Protein AF-X0V5X9-F1 (afdb_monomer_lite)

Sequence (124 aa):
MRQACAAIGQPLLMAEYRKSFARYGVTVAQVLLTAEVLNNRRTYLNLRNSIETLLKLAVVPILNENDSVSTDEIGSAFGDNDRLSALVASKIDADLLIMLSDIDALYDKNPQKFADARPIHAVF

InterPro domains:
  IPR001048 Aspartate/glutamate/uridylate kinase [PF00696] (3-122)
  IPR001057 Glutamate/acetylglutamate kinase [PR00474] (6-34)
  IPR001057 Glutamate/acetylglutamate kinase [PR00474] (46-67)
  IPR001057 Glutamate/acetylglutamate kinase [PR00474] (80-107)
  IPR036393 Acetylglutamate kinase-like superfamily [G3DSA:3.40.1160.10] (1-124)
  IPR036393 Acetylglutamate kinase-like superfamily [SSF53633] (2-123)

Structure (mmCIF, N/CA/C/O backbone):
data_AF-X0V5X9-F1
#
_entry.id   AF-X0V5X9-F1
#
loop_
_atom_site.group_PDB
_atom_site.id
_atom_site.type_symbol
_atom_site.label_atom_id
_atom_site.label_alt_id
_atom_site.label_comp_id
_atom_site.label_asym_id
_atom_site.label_entity_id
_atom_site.label_seq_id
_atom_site.pdbx_PDB_ins_code
_atom_site.Cartn_x
_atom_site.Cartn_y
_atom_site.Cartn_z
_atom_site.occupancy
_atom_site.B_iso_or_equiv
_atom_site.auth_seq_id
_atom_site.auth_comp_id
_atom_site.auth_asym_id
_atom_site.auth_atom_id
_atom_site.pdbx_PDB_model_num
ATOM 1 N N . MET A 1 1 ? 21.681 9.068 7.373 1.00 79.75 1 MET A N 1
ATOM 2 C CA . MET A 1 1 ? 20.779 10.034 6.695 1.00 79.75 1 MET A CA 1
ATOM 3 C C . MET A 1 1 ? 19.468 9.403 6.228 1.00 79.75 1 MET A C 1
ATOM 5 O O . MET A 1 1 ? 18.446 10.012 6.498 1.00 79.75 1 MET A O 1
ATOM 9 N N . ARG A 1 2 ? 19.453 8.203 5.610 1.00 82.81 2 ARG A N 1
ATOM 10 C CA . ARG A 1 2 ? 18.223 7.522 5.128 1.00 82.81 2 ARG A CA 1
ATOM 11 C C . ARG A 1 2 ? 17.064 7.526 6.137 1.00 82.81 2 ARG A C 1
ATOM 13 O O . ARG A 1 2 ? 16.001 8.034 5.812 1.00 82.81 2 ARG A O 1
ATOM 20 N N . GLN A 1 3 ? 17.293 7.044 7.359 1.00 84.81 3 GLN A N 1
ATOM 21 C CA . GLN A 1 3 ? 16.255 6.967 8.400 1.00 84.81 3 GLN A CA 1
ATOM 22 C C . GLN A 1 3 ? 15.673 8.348 8.755 1.00 84.81 3 GLN A C 1
ATOM 24 O O . GLN A 1 3 ? 14.465 8.498 8.888 1.00 84.81 3 GLN A O 1
ATOM 29 N N . ALA A 1 4 ? 16.516 9.385 8.828 1.00 87.75 4 ALA A N 1
ATOM 30 C CA . ALA A 1 4 ? 16.071 10.758 9.076 1.00 87.75 4 ALA A CA 1
ATOM 31 C C . ALA A 1 4 ? 15.260 11.323 7.897 1.00 87.75 4 ALA A C 1
ATOM 33 O O . ALA A 1 4 ? 14.236 11.966 8.106 1.00 87.75 4 ALA A O 1
ATOM 34 N N . CYS A 1 5 ? 15.679 11.054 6.657 1.00 91.31 5 CYS A N 1
ATOM 35 C CA . CYS A 1 5 ? 14.912 11.427 5.469 1.00 91.31 5 CYS A CA 1
ATOM 36 C C . CYS A 1 5 ? 13.555 10.717 5.431 1.00 91.31 5 CYS A C 1
ATOM 38 O O . CYS A 1 5 ? 12.560 11.359 5.114 1.00 91.31 5 CYS A O 1
ATOM 40 N N . ALA A 1 6 ? 13.495 9.435 5.798 1.00 89.75 6 ALA A N 1
ATOM 41 C CA . ALA A 1 6 ? 12.240 8.700 5.901 1.00 89.75 6 ALA A CA 1
ATOM 42 C C . ALA A 1 6 ? 11.338 9.269 7.007 1.00 89.75 6 ALA A C 1
ATOM 44 O O . ALA A 1 6 ? 10.162 9.517 6.763 1.00 89.75 6 ALA A O 1
ATOM 45 N N . ALA A 1 7 ? 11.893 9.577 8.184 1.00 91.50 7 ALA A N 1
ATOM 46 C CA . ALA A 1 7 ? 11.154 10.201 9.283 1.00 91.50 7 ALA A CA 1
ATOM 47 C C . ALA A 1 7 ? 10.553 11.564 8.893 1.00 91.50 7 ALA A C 1
ATOM 49 O O . ALA A 1 7 ? 9.421 11.870 9.261 1.00 91.50 7 ALA A O 1
ATOM 50 N N . ILE A 1 8 ? 11.292 12.374 8.124 1.00 95.38 8 ILE A N 1
ATOM 51 C CA . ILE A 1 8 ? 10.822 13.670 7.608 1.00 95.38 8 ILE A CA 1
ATOM 52 C C . ILE A 1 8 ? 9.811 13.480 6.468 1.00 95.38 8 ILE A C 1
ATOM 54 O O . ILE A 1 8 ? 8.799 14.175 6.410 1.00 95.38 8 ILE A O 1
ATOM 58 N N . GLY A 1 9 ? 10.081 12.554 5.548 1.00 96.12 9 GLY A N 1
ATOM 59 C CA . GLY A 1 9 ? 9.297 12.344 4.333 1.00 96.12 9 GLY A CA 1
ATOM 60 C C . GLY A 1 9 ? 7.971 11.627 4.569 1.00 96.12 9 GLY A C 1
ATOM 61 O O . GLY A 1 9 ? 6.984 11.937 3.906 1.00 96.12 9 GLY A O 1
ATOM 62 N N . GLN A 1 10 ? 7.904 10.714 5.536 1.00 95.81 10 GLN A N 1
ATOM 63 C CA . GLN A 1 10 ? 6.718 9.895 5.783 1.00 95.81 10 GLN A CA 1
ATOM 64 C C . GLN A 1 10 ? 5.468 10.732 6.142 1.00 95.81 10 GLN A C 1
ATOM 66 O O . GLN A 1 10 ? 4.408 10.494 5.554 1.00 95.81 10 GLN A O 1
ATOM 71 N N . PRO A 1 11 ? 5.534 11.747 7.030 1.00 97.38 11 PRO A N 1
ATOM 72 C CA . PRO A 1 11 ? 4.407 12.651 7.259 1.00 97.38 11 PRO A CA 1
ATOM 73 C C . PRO A 1 11 ? 3.983 13.439 6.012 1.00 97.38 11 PRO A C 1
ATOM 75 O O . PRO A 1 11 ? 2.788 13.666 5.819 1.00 97.38 11 PRO A O 1
ATOM 78 N N . LEU A 1 12 ? 4.940 13.838 5.164 1.00 98.19 12 LEU A N 1
ATOM 79 C CA . LEU A 1 12 ? 4.675 14.577 3.924 1.00 98.19 12 LEU A CA 1
ATOM 80 C C . LEU A 1 12 ? 3.953 13.694 2.899 1.00 98.19 12 LEU A C 1
ATOM 82 O O . LEU A 1 12 ? 2.936 14.103 2.343 1.00 98.19 12 LEU A O 1
ATOM 86 N N . LEU A 1 13 ? 4.412 12.451 2.725 1.00 97.75 13 LEU A N 1
ATOM 87 C CA . LEU A 1 13 ? 3.755 11.448 1.886 1.00 97.75 13 LEU A CA 1
ATOM 88 C C . LEU A 1 13 ? 2.298 11.233 2.322 1.00 97.75 13 LEU A C 1
ATOM 90 O O . LEU A 1 13 ? 1.376 11.270 1.506 1.00 97.75 13 LEU A O 1
ATOM 94 N N . MET A 1 14 ? 2.070 11.073 3.627 1.00 98.38 14 MET A N 1
ATOM 95 C CA . MET A 1 14 ? 0.720 10.904 4.165 1.00 98.38 14 MET A CA 1
ATOM 96 C C . MET A 1 14 ? -0.166 12.135 3.980 1.00 98.38 14 MET A C 1
ATOM 98 O O . MET A 1 14 ? -1.377 11.983 3.808 1.00 98.38 14 MET A O 1
ATOM 102 N N . ALA A 1 15 ? 0.396 13.345 4.015 1.00 98.50 15 ALA A N 1
ATOM 103 C CA . ALA A 1 15 ? -0.361 14.563 3.743 1.00 98.50 15 ALA A CA 1
ATOM 104 C C . ALA A 1 15 ? -0.903 14.575 2.303 1.00 98.50 15 ALA A C 1
ATOM 106 O O . ALA A 1 15 ? -2.083 14.875 2.103 1.00 98.50 15 ALA A O 1
ATOM 107 N N . GLU A 1 16 ? -0.095 14.164 1.322 1.00 98.56 16 GLU A N 1
ATOM 108 C CA . GLU A 1 16 ? -0.524 14.081 -0.080 1.00 98.56 16 GLU A CA 1
ATOM 109 C C . GLU A 1 16 ? -1.551 12.967 -0.324 1.00 98.56 16 GLU A C 1
ATOM 111 O O . GLU A 1 16 ? -2.525 13.185 -1.053 1.00 98.56 16 GLU A O 1
ATOM 116 N N . TYR A 1 17 ? -1.420 11.812 0.344 1.00 98.56 17 TYR A N 1
ATOM 117 C CA . TYR A 1 17 ? -2.462 10.778 0.319 1.00 98.56 17 TYR A CA 1
ATOM 118 C C . TYR A 1 17 ? -3.785 11.294 0.892 1.00 98.56 17 TYR A C 1
ATOM 120 O O . TYR A 1 17 ? -4.818 11.183 0.232 1.00 98.56 17 TYR A O 1
ATOM 128 N N . ARG A 1 18 ? -3.768 11.921 2.078 1.00 98.50 18 ARG A N 1
ATOM 129 C CA . ARG A 1 18 ? -4.980 12.499 2.688 1.00 98.50 18 ARG A CA 1
ATOM 130 C C . ARG A 1 18 ? -5.634 13.519 1.768 1.00 98.50 18 ARG A C 1
ATOM 132 O O . ARG A 1 18 ? -6.829 13.425 1.515 1.00 98.50 18 ARG A O 1
ATOM 139 N N . LYS A 1 19 ? -4.857 14.463 1.235 1.00 98.44 19 LYS A N 1
ATOM 140 C CA . LYS A 1 19 ? -5.348 15.483 0.299 1.00 98.44 19 LYS A CA 1
ATOM 141 C C . LYS A 1 19 ? -5.957 14.850 -0.950 1.00 98.44 19 LYS A C 1
ATOM 143 O O . LYS A 1 19 ? -7.017 15.274 -1.404 1.00 98.44 19 LYS A O 1
ATOM 148 N N . SER A 1 20 ? -5.308 13.825 -1.495 1.00 98.31 20 SER A N 1
ATOM 149 C CA . SER A 1 20 ? -5.760 13.159 -2.712 1.00 98.31 20 SER A CA 1
ATOM 150 C C . SER A 1 20 ? -7.070 12.403 -2.522 1.00 98.31 20 SER A C 1
ATOM 152 O O . SER A 1 20 ? -7.959 12.565 -3.358 1.00 98.31 20 SER A O 1
ATOM 154 N N . PHE A 1 21 ? -7.193 11.636 -1.436 1.00 98.44 21 PHE A N 1
ATOM 155 C CA . PHE A 1 21 ? -8.375 10.835 -1.107 1.00 98.44 21 PHE A CA 1
ATOM 156 C C . PHE A 1 21 ? -9.542 11.678 -0.572 1.00 98.44 21 PHE A C 1
ATOM 158 O O . PHE A 1 21 ? -10.697 11.376 -0.872 1.00 98.44 21 PHE A O 1
ATOM 165 N N . ALA A 1 22 ? -9.266 12.788 0.124 1.00 97.88 22 ALA A N 1
ATOM 166 C CA . ALA A 1 22 ? -10.296 13.702 0.623 1.00 97.88 22 ALA A CA 1
ATOM 167 C C . ALA A 1 22 ? -11.177 14.282 -0.496 1.00 97.88 22 ALA A C 1
ATOM 169 O O . ALA A 1 22 ? -12.362 14.520 -0.278 1.00 97.88 22 ALA A O 1
ATOM 170 N N . ARG A 1 23 ? -10.636 14.439 -1.715 1.00 97.94 23 ARG A N 1
ATOM 171 C CA . ARG A 1 23 ? -11.403 14.848 -2.911 1.00 97.94 23 ARG A CA 1
ATOM 172 C C . ARG A 1 23 ? -12.560 13.902 -3.242 1.00 97.94 23 ARG A C 1
ATOM 174 O O . ARG A 1 23 ? -13.514 14.320 -3.885 1.00 97.94 23 ARG A O 1
ATOM 181 N N . TYR A 1 24 ? -12.467 12.654 -2.796 1.00 97.88 24 TYR A N 1
ATOM 182 C CA . TYR A 1 24 ? -13.464 11.607 -2.999 1.00 97.88 24 TYR A CA 1
ATOM 183 C C . TYR A 1 24 ? -14.227 11.266 -1.709 1.00 97.88 24 TYR A C 1
ATOM 185 O O . TYR A 1 24 ? -14.951 10.278 -1.675 1.00 97.88 24 TYR A O 1
ATOM 193 N N . GLY A 1 25 ? -14.056 12.047 -0.634 1.00 97.56 25 GLY A N 1
ATOM 194 C CA . GLY A 1 25 ? -14.686 11.776 0.662 1.00 97.56 25 GLY A CA 1
ATOM 195 C C . GLY A 1 25 ? -14.148 10.530 1.374 1.00 97.56 25 GLY A C 1
ATOM 196 O O . GLY A 1 25 ? -14.794 10.028 2.289 1.00 97.56 25 GLY A O 1
ATOM 197 N N . VAL A 1 26 ? -12.979 10.023 0.970 1.00 98.25 26 VAL A N 1
ATOM 198 C CA . VAL A 1 26 ? -12.385 8.810 1.542 1.00 98.25 26 VAL A CA 1
ATOM 199 C C . VAL A 1 26 ? -11.343 9.180 2.591 1.00 98.25 26 VAL A C 1
ATOM 201 O O . VAL A 1 26 ? -10.445 9.989 2.348 1.00 98.25 26 VAL A O 1
ATOM 204 N N . THR A 1 27 ? -11.446 8.560 3.764 1.00 98.44 27 THR A N 1
ATOM 205 C CA . THR A 1 27 ? -10.457 8.710 4.838 1.00 98.44 27 THR A CA 1
ATOM 206 C C . THR A 1 27 ? -9.321 7.712 4.638 1.00 98.44 27 THR A C 1
ATOM 208 O O . THR A 1 27 ? -9.563 6.562 4.280 1.00 98.44 27 THR A O 1
ATOM 211 N N . VAL A 1 28 ? -8.083 8.130 4.911 1.00 98.50 28 VAL A N 1
ATOM 212 C CA . VAL A 1 28 ? -6.910 7.242 4.912 1.00 98.50 28 VAL A CA 1
ATOM 213 C C . VAL A 1 28 ? -6.319 7.113 6.312 1.00 98.50 28 VAL A C 1
ATOM 215 O O . VAL A 1 28 ? -6.335 8.074 7.084 1.00 98.50 28 VAL A O 1
ATOM 218 N N . ALA A 1 29 ? -5.747 5.953 6.626 1.00 98.31 29 ALA A N 1
ATOM 219 C CA . ALA A 1 29 ? -5.027 5.709 7.874 1.00 98.31 29 ALA A CA 1
ATOM 220 C C . ALA A 1 29 ? -3.619 5.191 7.595 1.00 98.31 29 ALA A C 1
ATOM 222 O O . ALA A 1 29 ? -3.427 4.325 6.750 1.00 98.31 29 ALA A O 1
ATOM 223 N N . GLN A 1 30 ? -2.633 5.715 8.316 1.00 97.81 30 GLN A N 1
ATOM 224 C CA . GLN A 1 30 ? -1.251 5.268 8.188 1.00 97.81 30 GLN A CA 1
ATOM 225 C C . GLN A 1 30 ? -1.015 4.003 9.012 1.00 97.81 30 GLN A C 1
ATOM 227 O O . GLN A 1 30 ? -1.395 3.947 10.181 1.00 97.81 30 GLN A O 1
ATOM 232 N N . VAL A 1 31 ? -0.309 3.038 8.429 1.00 95.12 31 VAL A N 1
ATOM 233 C CA . VAL A 1 31 ? 0.173 1.839 9.117 1.00 95.12 31 VAL A CA 1
ATOM 234 C C . VAL A 1 31 ? 1.649 1.648 8.769 1.00 95.12 31 VAL A C 1
ATOM 236 O O . VAL A 1 31 ? 2.005 1.550 7.600 1.00 95.12 31 VAL A O 1
ATOM 239 N N . LEU A 1 32 ? 2.519 1.626 9.778 1.00 92.44 32 LEU A N 1
ATOM 240 C CA . LEU A 1 32 ? 3.956 1.423 9.592 1.00 92.44 32 LEU A CA 1
ATOM 241 C C . LEU A 1 32 ? 4.365 0.036 10.080 1.00 92.44 32 LEU A C 1
ATOM 243 O O . LEU A 1 32 ? 3.989 -0.362 11.183 1.00 92.44 32 LEU A O 1
ATOM 247 N N . LEU A 1 33 ? 5.135 -0.682 9.266 1.00 88.00 33 LEU A N 1
ATOM 248 C CA . LEU A 1 33 ? 5.509 -2.075 9.506 1.00 88.00 33 LEU A CA 1
ATOM 249 C C . LEU A 1 33 ? 7.016 -2.239 9.682 1.00 88.00 33 LEU A C 1
ATOM 251 O O . LEU A 1 33 ? 7.795 -1.551 9.040 1.00 88.00 33 LEU A O 1
ATOM 255 N N . THR A 1 34 ? 7.429 -3.185 10.519 1.00 83.44 34 THR A N 1
ATOM 256 C CA . THR A 1 34 ? 8.807 -3.701 10.543 1.00 83.44 34 THR A CA 1
ATOM 257 C C . THR A 1 34 ? 8.788 -5.172 10.140 1.00 83.44 34 THR A C 1
ATOM 259 O O . THR A 1 34 ? 7.758 -5.841 10.289 1.00 83.44 34 THR A O 1
ATOM 262 N N . ALA A 1 35 ? 9.913 -5.711 9.667 1.00 74.12 35 ALA A N 1
ATOM 263 C CA . ALA A 1 35 ? 10.019 -7.130 9.318 1.00 74.12 35 ALA A CA 1
ATOM 264 C C . ALA A 1 35 ? 9.623 -8.055 10.489 1.00 74.12 35 ALA A C 1
ATOM 266 O O . ALA A 1 35 ? 8.965 -9.081 10.297 1.00 74.12 35 ALA A O 1
ATOM 267 N N . GLU A 1 36 ? 9.942 -7.658 11.724 1.00 76.06 36 GLU A N 1
ATOM 268 C CA . GLU A 1 36 ? 9.585 -8.396 12.939 1.00 76.06 36 GLU A CA 1
ATOM 269 C C . GLU A 1 36 ? 8.065 -8.568 13.109 1.00 76.06 36 GLU A C 1
ATOM 271 O O . GLU A 1 36 ? 7.601 -9.651 13.480 1.00 76.06 36 GLU A O 1
ATOM 276 N N . VAL A 1 37 ? 7.270 -7.543 12.764 1.00 75.88 37 VAL A N 1
ATOM 277 C CA . VAL A 1 37 ? 5.799 -7.592 12.866 1.00 75.88 37 VAL A CA 1
ATOM 278 C C . VAL A 1 37 ? 5.219 -8.730 12.023 1.00 75.88 37 VAL A C 1
ATOM 280 O O . VAL A 1 37 ? 4.241 -9.352 12.446 1.00 75.88 37 VAL A O 1
ATOM 283 N N . LEU A 1 38 ? 5.828 -9.029 10.873 1.00 73.81 38 LEU A N 1
ATOM 284 C CA . LEU A 1 38 ? 5.370 -10.055 9.930 1.00 73.81 38 LEU A CA 1
ATOM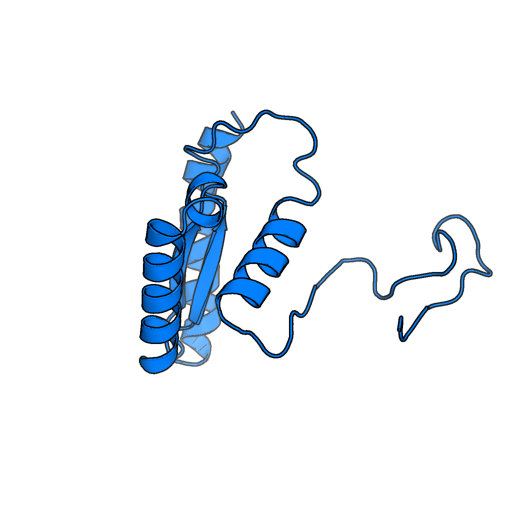 285 C C . LEU A 1 38 ? 5.851 -11.466 10.293 1.00 73.81 38 LEU A C 1
ATOM 287 O O . LEU A 1 38 ? 5.200 -12.446 9.922 1.00 73.81 38 LEU A O 1
ATOM 291 N N . ASN A 1 39 ? 6.954 -11.575 11.038 1.00 76.75 39 ASN A N 1
ATOM 292 C CA . ASN A 1 39 ? 7.553 -12.851 11.439 1.00 76.75 39 ASN A CA 1
ATOM 293 C C . ASN A 1 39 ? 6.976 -13.413 12.749 1.00 76.75 39 ASN A C 1
ATOM 295 O O . ASN A 1 39 ? 7.138 -14.599 13.040 1.00 76.75 39 ASN A O 1
ATOM 299 N N . ASN A 1 40 ? 6.260 -12.602 13.532 1.00 82.00 40 ASN A N 1
ATOM 300 C CA . ASN A 1 40 ? 5.617 -13.031 14.772 1.00 82.00 40 ASN A CA 1
ATOM 301 C C . ASN A 1 40 ? 4.092 -13.165 14.601 1.00 82.00 40 ASN A C 1
ATOM 303 O O . ASN A 1 40 ? 3.384 -12.222 14.248 1.00 82.00 40 ASN A O 1
ATOM 307 N N . ARG A 1 41 ? 3.554 -14.360 14.899 1.00 85.75 41 ARG A N 1
ATOM 308 C CA . ARG A 1 41 ? 2.121 -14.679 14.737 1.00 85.75 41 ARG A CA 1
ATOM 309 C C . ARG A 1 41 ? 1.209 -13.692 15.469 1.00 85.75 41 ARG A C 1
ATOM 311 O O . ARG A 1 41 ? 0.157 -13.341 14.945 1.00 85.75 41 ARG A O 1
ATOM 318 N N . ARG A 1 42 ? 1.578 -13.267 16.679 1.00 89.75 42 ARG A N 1
ATOM 319 C CA . ARG A 1 42 ? 0.739 -12.396 17.511 1.00 89.75 42 ARG A CA 1
ATOM 320 C C . ARG A 1 42 ? 0.664 -10.983 16.939 1.00 89.75 42 ARG A C 1
ATOM 322 O O . ARG A 1 42 ? -0.427 -10.432 16.831 1.00 89.75 42 ARG A O 1
ATOM 329 N N . THR A 1 43 ? 1.805 -10.403 16.577 1.00 83.50 43 THR A N 1
ATOM 330 C CA . THR A 1 43 ? 1.873 -9.048 16.005 1.00 83.50 43 THR A CA 1
ATOM 331 C C . THR A 1 43 ? 1.189 -8.989 14.649 1.00 83.50 43 THR A C 1
ATOM 333 O O . THR A 1 43 ? 0.443 -8.050 14.386 1.00 83.50 43 THR A O 1
ATOM 336 N N . TYR A 1 44 ? 1.343 -10.032 13.835 1.00 82.94 44 TYR A N 1
ATOM 337 C CA . TYR A 1 44 ? 0.627 -10.145 12.573 1.00 82.94 44 TYR A CA 1
ATOM 338 C C . TYR A 1 44 ? -0.901 -10.222 12.772 1.00 82.94 44 TYR A C 1
ATOM 340 O O . TYR A 1 44 ? -1.627 -9.491 12.102 1.00 82.94 44 TYR A O 1
ATOM 348 N N . LEU A 1 45 ? -1.420 -11.038 13.701 1.00 90.12 45 LEU A N 1
ATOM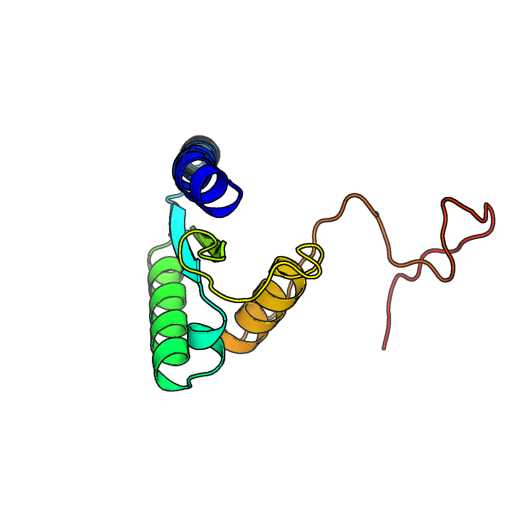 349 C CA . LEU A 1 45 ? -2.871 -11.090 13.954 1.00 90.12 45 LEU A CA 1
ATOM 350 C C . LEU A 1 45 ? -3.428 -9.723 14.384 1.00 90.12 45 LEU A C 1
ATOM 352 O O . LEU A 1 45 ? -4.511 -9.332 13.953 1.00 90.12 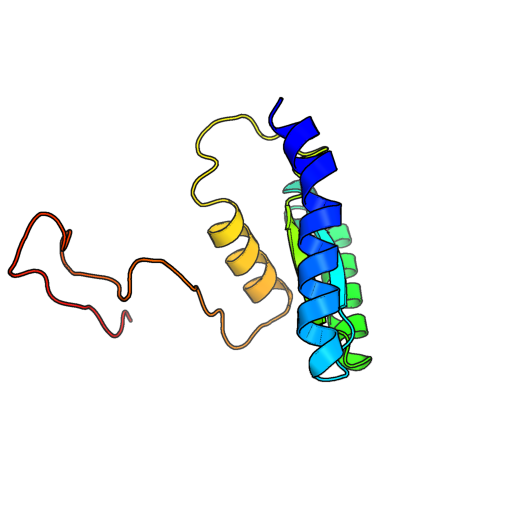45 LEU A O 1
ATOM 356 N N . ASN A 1 46 ? -2.667 -8.962 15.173 1.00 90.50 46 ASN A N 1
ATOM 357 C CA . ASN A 1 46 ? -3.037 -7.594 15.538 1.00 90.50 46 ASN A CA 1
ATOM 358 C C . ASN A 1 46 ? -3.059 -6.655 14.323 1.00 90.50 46 ASN A C 1
ATOM 360 O O . ASN A 1 46 ? -3.972 -5.835 14.201 1.00 90.50 46 ASN A O 1
ATOM 364 N N . LEU A 1 47 ? -2.083 -6.783 13.420 1.00 90.12 47 LEU A N 1
ATOM 365 C CA . LEU A 1 47 ? -2.038 -6.026 12.172 1.00 90.12 47 LEU A CA 1
ATOM 366 C C . LEU A 1 47 ? -3.254 -6.343 11.294 1.00 90.12 47 LEU A C 1
ATOM 368 O O . LEU A 1 47 ? -3.944 -5.424 10.859 1.00 90.12 47 LEU A O 1
ATOM 372 N N . ARG A 1 48 ? -3.552 -7.630 11.088 1.00 92.50 48 ARG A N 1
ATOM 373 C CA . ARG A 1 48 ? -4.720 -8.083 10.325 1.00 92.50 48 ARG A CA 1
ATOM 374 C C . ARG A 1 48 ? -6.013 -7.506 10.892 1.00 92.50 48 ARG A C 1
ATOM 376 O O . ARG A 1 48 ? -6.758 -6.867 10.159 1.00 92.50 48 ARG A O 1
ATOM 383 N N . ASN A 1 49 ? -6.238 -7.651 12.198 1.00 94.00 49 ASN A N 1
ATOM 384 C CA . ASN A 1 49 ? -7.429 -7.111 12.859 1.00 94.00 49 ASN A CA 1
ATOM 385 C C . ASN A 1 49 ? -7.544 -5.590 12.683 1.00 94.00 49 ASN A C 1
ATOM 387 O O . ASN A 1 49 ? -8.638 -5.071 12.460 1.00 94.00 49 ASN A O 1
ATOM 391 N N . SER A 1 50 ? -6.418 -4.874 12.761 1.00 94.44 50 SER A N 1
ATOM 392 C CA . SER A 1 50 ? -6.373 -3.424 12.538 1.00 94.44 50 SER A CA 1
ATOM 393 C C . SER A 1 50 ? -6.767 -3.064 11.105 1.00 94.44 50 SER A C 1
ATOM 395 O O . SER A 1 50 ? -7.640 -2.222 10.912 1.00 94.44 50 SER A O 1
ATOM 397 N N . ILE A 1 51 ? -6.184 -3.733 10.105 1.00 94.94 51 ILE A N 1
ATOM 398 C CA . ILE A 1 51 ? -6.497 -3.517 8.684 1.00 94.94 51 ILE A CA 1
ATOM 399 C C . ILE A 1 51 ? -7.970 -3.829 8.400 1.00 94.94 51 ILE A C 1
ATOM 401 O O . ILE A 1 51 ? -8.669 -2.995 7.830 1.00 94.94 51 ILE A O 1
ATOM 405 N N . GLU A 1 52 ? -8.473 -4.982 8.848 1.00 94.81 52 GLU A N 1
ATOM 406 C CA . GLU A 1 52 ? -9.879 -5.363 8.666 1.00 94.81 52 GLU A CA 1
ATOM 407 C C . GLU A 1 52 ? -10.836 -4.353 9.310 1.00 94.81 52 GLU A C 1
ATOM 409 O O . GLU A 1 52 ? -11.887 -4.043 8.751 1.00 94.81 52 GLU A O 1
ATOM 414 N N . THR A 1 53 ? -10.484 -3.822 10.482 1.00 96.88 53 THR A N 1
ATOM 415 C CA . THR A 1 53 ? -11.291 -2.804 11.166 1.00 96.88 53 THR A CA 1
ATOM 416 C C . THR A 1 53 ? -11.307 -1.493 10.385 1.00 96.88 53 THR A C 1
ATOM 418 O O . THR A 1 53 ? -12.377 -0.920 10.198 1.00 96.88 53 THR A O 1
ATOM 421 N N . LEU A 1 54 ? -10.154 -1.035 9.886 1.00 97.81 54 LEU A N 1
ATOM 422 C CA . LEU A 1 54 ? -10.068 0.168 9.051 1.00 97.81 54 LEU A CA 1
ATOM 423 C C . LEU A 1 54 ? -10.940 0.032 7.798 1.00 97.81 54 LEU A C 1
ATOM 425 O O . LEU A 1 54 ? -11.759 0.908 7.524 1.00 97.81 54 LEU A O 1
ATOM 429 N N . LEU A 1 55 ? -10.843 -1.102 7.103 1.00 95.81 55 LEU A N 1
ATOM 430 C CA . LEU A 1 55 ? -11.644 -1.372 5.910 1.00 95.81 55 LEU A CA 1
ATOM 431 C C . LEU A 1 55 ? -13.150 -1.417 6.219 1.00 95.81 55 LEU A C 1
ATOM 433 O O . LEU A 1 55 ? -13.937 -0.822 5.485 1.00 95.81 55 LEU A O 1
ATOM 437 N N . LYS A 1 56 ? -13.566 -2.033 7.338 1.00 96.81 56 LYS A N 1
ATOM 438 C CA . LYS A 1 56 ? -14.973 -2.032 7.803 1.00 96.81 56 LYS A CA 1
ATOM 439 C C . LYS A 1 56 ? -15.505 -0.627 8.099 1.00 96.81 56 LYS A C 1
ATOM 441 O O . LYS A 1 56 ? -16.701 -0.391 7.963 1.00 96.81 56 LYS A O 1
ATOM 446 N N . LEU A 1 57 ? -14.630 0.300 8.486 1.00 97.88 57 LEU A N 1
ATOM 447 C CA . LEU A 1 57 ? -14.952 1.712 8.709 1.00 97.88 57 LEU A CA 1
ATOM 448 C C . LEU A 1 57 ? -14.867 2.560 7.426 1.00 97.88 57 LEU A C 1
ATOM 450 O O . LEU A 1 57 ? -14.929 3.784 7.511 1.00 97.88 57 LEU A O 1
ATOM 454 N N . ALA A 1 58 ? -14.710 1.933 6.254 1.00 97.19 58 ALA A N 1
ATOM 455 C CA . ALA A 1 58 ? -14.476 2.602 4.972 1.00 97.19 58 ALA A CA 1
ATOM 456 C C . ALA A 1 58 ? -13.235 3.523 4.975 1.00 97.19 58 ALA A C 1
ATOM 458 O O . ALA A 1 58 ? -13.172 4.520 4.252 1.00 97.19 58 ALA A O 1
ATOM 459 N N . VAL A 1 59 ? -12.231 3.182 5.790 1.00 98.44 59 VAL A N 1
ATOM 460 C CA . VAL A 1 59 ? -10.931 3.853 5.835 1.00 98.44 59 VAL A CA 1
ATOM 461 C C . VAL A 1 59 ? -9.928 3.052 5.014 1.00 98.44 59 VAL A C 1
ATOM 463 O O . VAL A 1 59 ? -9.761 1.852 5.224 1.00 98.44 59 VAL A O 1
ATOM 466 N N . VAL A 1 60 ? -9.220 3.721 4.105 1.00 98.31 60 VAL A N 1
ATOM 467 C CA . VAL A 1 60 ? -8.184 3.094 3.278 1.00 98.31 60 VAL A CA 1
ATOM 468 C C . VAL A 1 60 ? -6.853 3.080 4.041 1.00 98.31 60 VAL A C 1
ATOM 470 O O . VAL A 1 60 ? -6.298 4.148 4.324 1.00 98.31 60 VAL A O 1
ATOM 473 N N . PRO A 1 61 ? -6.314 1.902 4.401 1.00 97.75 61 PRO A N 1
ATOM 474 C CA . PRO A 1 61 ? -5.016 1.818 5.048 1.00 97.75 61 PRO A CA 1
ATOM 475 C C . PRO A 1 61 ? -3.897 2.077 4.026 1.00 97.75 61 PRO A C 1
ATOM 477 O O . PRO A 1 61 ? -3.853 1.460 2.965 1.00 97.75 61 PRO A O 1
ATOM 480 N N . ILE A 1 62 ? -2.975 2.977 4.362 1.00 97.62 62 ILE A N 1
ATOM 481 C CA . ILE A 1 62 ? -1.745 3.252 3.615 1.00 97.62 62 ILE A CA 1
ATOM 482 C C . ILE A 1 62 ? -0.593 2.654 4.414 1.00 97.62 62 ILE A C 1
ATOM 484 O O . ILE A 1 62 ? -0.242 3.153 5.490 1.00 97.62 62 ILE A O 1
ATOM 488 N N . LEU A 1 63 ? -0.054 1.550 3.904 1.00 94.75 63 LEU A N 1
ATOM 489 C CA . LEU A 1 63 ? 1.009 0.794 4.548 1.00 94.75 63 LEU A CA 1
ATOM 490 C C . LEU A 1 63 ? 2.364 1.225 3.990 1.00 94.75 63 LEU A C 1
ATOM 492 O O . LEU A 1 63 ? 2.498 1.422 2.785 1.00 94.75 63 LEU A O 1
ATOM 496 N N . ASN A 1 64 ? 3.365 1.336 4.856 1.00 92.31 64 ASN A N 1
ATOM 497 C CA . ASN A 1 64 ? 4.759 1.480 4.447 1.00 92.31 64 ASN A CA 1
ATOM 498 C C . ASN A 1 64 ? 5.684 0.830 5.483 1.00 92.31 64 ASN A C 1
ATOM 500 O O . ASN A 1 64 ? 5.271 0.573 6.621 1.00 92.31 64 ASN A O 1
ATOM 504 N N . GLU A 1 65 ? 6.937 0.590 5.118 1.00 89.31 65 GLU A N 1
ATOM 505 C CA . GLU A 1 65 ? 7.951 0.198 6.088 1.00 89.31 65 GLU A CA 1
ATOM 506 C C . GLU A 1 65 ? 8.242 1.340 7.077 1.00 89.31 65 GLU A C 1
ATOM 508 O O . GLU A 1 65 ? 8.195 2.530 6.759 1.00 89.31 65 GLU A O 1
ATOM 513 N N . ASN A 1 66 ? 8.534 0.978 8.323 1.00 89.38 66 ASN A N 1
ATOM 514 C CA . ASN A 1 66 ? 9.006 1.897 9.339 1.00 89.38 66 ASN A CA 1
ATOM 515 C C . ASN A 1 66 ? 10.528 2.080 9.238 1.00 89.38 66 ASN A C 1
ATOM 517 O O . ASN A 1 66 ? 11.272 1.731 10.156 1.00 89.38 66 ASN A O 1
ATOM 521 N N . ASP A 1 67 ? 10.992 2.677 8.138 1.00 84.88 67 ASP A N 1
ATOM 522 C CA . ASP A 1 67 ? 12.413 2.957 7.865 1.00 84.88 67 ASP A CA 1
ATOM 523 C C . ASP A 1 67 ? 13.116 3.766 8.975 1.00 84.88 67 ASP A C 1
ATOM 525 O O . ASP A 1 67 ? 14.340 3.827 9.023 1.00 84.88 67 ASP A O 1
ATOM 529 N N . SER A 1 68 ? 12.370 4.432 9.863 1.00 82.12 68 SER A N 1
ATOM 530 C CA . SER A 1 68 ? 12.946 5.229 10.958 1.00 82.12 68 SER A CA 1
ATOM 531 C C . SER A 1 68 ? 13.461 4.375 12.120 1.00 82.12 68 SER A C 1
ATOM 533 O O . SER A 1 68 ? 14.289 4.845 12.896 1.00 82.12 68 SER A O 1
ATOM 535 N N . VAL A 1 69 ? 12.964 3.142 12.248 1.00 78.56 69 VAL A N 1
ATOM 536 C CA . VAL A 1 69 ? 13.330 2.198 13.319 1.00 78.56 69 VAL A CA 1
ATOM 537 C C . VAL A 1 69 ? 13.729 0.822 12.785 1.00 78.56 69 VAL A C 1
ATOM 539 O O . VAL A 1 69 ? 14.180 -0.010 13.567 1.00 78.56 69 VAL A O 1
ATOM 542 N N . SER A 1 70 ? 13.565 0.573 11.481 1.00 70.62 70 SER A N 1
ATOM 543 C CA . SER A 1 70 ? 14.031 -0.654 10.836 1.00 70.62 70 SER A CA 1
ATOM 544 C C . SER A 1 70 ? 15.556 -0.734 10.955 1.00 70.62 70 SER A C 1
ATOM 546 O O . SER A 1 70 ? 16.279 0.198 10.582 1.00 70.62 70 SER A O 1
ATOM 548 N N . THR A 1 71 ? 16.025 -1.822 11.567 1.00 61.03 71 THR A N 1
ATOM 549 C CA . THR A 1 71 ? 17.444 -2.138 11.782 1.00 61.03 71 THR A CA 1
ATOM 550 C C . THR A 1 71 ? 18.006 -3.054 10.702 1.00 61.03 71 THR A C 1
ATOM 552 O O . THR A 1 71 ? 19.208 -3.311 10.717 1.00 61.03 71 THR A O 1
ATOM 555 N N . ASP A 1 72 ? 17.159 -3.553 9.795 1.00 56.59 72 ASP A N 1
ATOM 556 C CA . ASP A 1 72 ? 17.590 -4.434 8.716 1.00 56.59 72 ASP A CA 1
ATOM 557 C C . ASP A 1 72 ? 18.496 -3.646 7.758 1.00 56.59 72 ASP A C 1
ATOM 559 O O . ASP A 1 72 ? 18.191 -2.538 7.306 1.00 56.59 72 ASP A O 1
ATOM 563 N N . GLU A 1 73 ? 19.701 -4.185 7.584 1.00 47.22 73 GLU A N 1
ATOM 564 C CA . GLU A 1 73 ? 20.850 -3.501 7.012 1.00 47.22 73 GLU A CA 1
ATOM 565 C C . GLU A 1 73 ? 20.604 -2.999 5.586 1.00 47.22 73 GLU A C 1
ATOM 567 O O . GLU A 1 73 ? 19.888 -3.577 4.773 1.00 47.22 73 GLU A O 1
ATOM 572 N N . ILE A 1 74 ? 21.298 -1.908 5.270 1.00 41.91 74 ILE A N 1
ATOM 573 C CA . ILE A 1 74 ? 21.447 -1.338 3.936 1.00 41.91 74 ILE A CA 1
ATOM 574 C C . ILE A 1 74 ? 22.102 -2.391 3.023 1.00 41.91 74 ILE A C 1
ATOM 576 O O . ILE A 1 74 ? 23.320 -2.460 2.892 1.00 41.91 74 ILE A O 1
ATOM 580 N N . GLY A 1 75 ? 21.268 -3.196 2.374 1.00 40.97 75 GLY A N 1
ATOM 581 C CA . GLY A 1 75 ? 21.619 -4.117 1.301 1.00 40.97 75 GLY A CA 1
ATOM 582 C C . GLY A 1 75 ? 20.349 -4.430 0.520 1.00 40.97 75 GLY A C 1
ATOM 583 O O . GLY A 1 75 ? 19.522 -5.187 0.996 1.00 40.97 75 GLY A O 1
ATOM 584 N N . SER A 1 76 ? 20.189 -3.784 -0.641 1.00 41.56 76 SER A N 1
ATOM 585 C CA . SER A 1 76 ? 19.011 -3.791 -1.533 1.00 41.56 76 SER A CA 1
ATOM 586 C C . SER A 1 76 ? 17.702 -3.209 -0.972 1.00 41.56 76 SER A C 1
ATOM 588 O O . SER A 1 76 ? 16.724 -3.919 -0.820 1.00 41.56 76 SER A O 1
ATOM 590 N N . ALA A 1 77 ? 17.620 -1.877 -0.848 1.00 47.38 77 ALA A N 1
ATOM 591 C CA . ALA A 1 77 ? 16.347 -1.144 -0.688 1.00 47.38 77 ALA A CA 1
ATOM 592 C C . ALA A 1 77 ? 15.382 -1.264 -1.902 1.00 47.38 77 ALA A C 1
ATOM 594 O O . ALA A 1 77 ? 14.336 -0.622 -1.946 1.00 47.38 77 ALA A O 1
ATOM 595 N N . PHE A 1 78 ? 15.766 -2.029 -2.929 1.00 41.91 78 PHE A N 1
ATOM 596 C CA . PHE A 1 78 ? 14.967 -2.334 -4.112 1.00 41.91 78 PHE A CA 1
ATOM 597 C C . PHE A 1 78 ? 14.294 -3.693 -3.876 1.00 41.91 78 PHE A C 1
ATOM 599 O O . PHE A 1 78 ? 14.978 -4.714 -3.880 1.00 41.91 78 PHE A O 1
ATOM 606 N N . GLY A 1 79 ? 12.977 -3.698 -3.653 1.00 56.59 79 GLY A N 1
ATOM 607 C CA . GLY A 1 79 ? 12.177 -4.920 -3.472 1.00 56.59 79 GLY A CA 1
ATOM 608 C C . GLY A 1 79 ? 11.575 -5.127 -2.076 1.00 56.59 79 GLY A C 1
ATOM 609 O O . GLY A 1 79 ? 10.785 -6.056 -1.898 1.00 56.59 79 GLY A O 1
ATOM 610 N N . ASP A 1 80 ? 11.872 -4.257 -1.103 1.00 73.62 80 ASP A N 1
ATOM 611 C CA . ASP A 1 80 ? 11.324 -4.384 0.259 1.00 73.62 80 ASP A CA 1
ATOM 612 C C . ASP A 1 80 ? 9.798 -4.250 0.263 1.00 73.62 80 ASP A C 1
ATOM 614 O O . ASP A 1 80 ? 9.098 -5.105 0.809 1.00 73.62 80 ASP A O 1
ATOM 618 N N . ASN A 1 81 ? 9.258 -3.255 -0.448 1.00 86.50 81 ASN A N 1
ATOM 619 C CA . ASN A 1 81 ? 7.811 -3.056 -0.532 1.00 86.50 81 ASN A CA 1
ATOM 620 C C . ASN A 1 81 ? 7.091 -4.098 -1.411 1.00 86.50 81 ASN A C 1
ATOM 622 O O . ASN A 1 81 ? 5.912 -4.377 -1.178 1.00 86.50 81 ASN A O 1
ATOM 626 N N . ASP A 1 82 ? 7.786 -4.745 -2.351 1.00 88.38 82 ASP A N 1
ATOM 627 C CA . ASP A 1 82 ? 7.225 -5.853 -3.138 1.00 88.38 82 ASP A CA 1
ATOM 628 C C . ASP A 1 82 ? 7.007 -7.074 -2.244 1.00 88.38 82 ASP A C 1
ATOM 630 O O . ASP A 1 82 ? 5.920 -7.652 -2.189 1.00 88.38 82 ASP A O 1
ATOM 634 N N . ARG A 1 83 ? 8.025 -7.426 -1.450 1.00 86.12 83 ARG A N 1
ATOM 635 C CA . ARG A 1 83 ? 7.913 -8.500 -0.463 1.00 86.12 83 ARG A CA 1
ATOM 636 C C . ARG A 1 83 ? 6.925 -8.142 0.644 1.00 86.12 83 ARG A C 1
ATOM 638 O O . ARG A 1 83 ? 6.135 -8.997 1.046 1.00 86.12 83 ARG A O 1
ATOM 645 N N . LEU A 1 84 ? 6.950 -6.904 1.134 1.00 87.12 84 LEU A N 1
ATOM 646 C CA . LEU A 1 84 ? 6.033 -6.411 2.160 1.00 87.12 84 LEU A CA 1
ATOM 647 C C . LEU A 1 84 ? 4.581 -6.527 1.702 1.00 87.12 84 LEU A C 1
ATOM 649 O O . LEU A 1 84 ? 3.754 -7.068 2.433 1.00 87.12 84 LEU A O 1
ATOM 653 N N . SER A 1 85 ? 4.274 -6.046 0.498 1.00 91.38 85 SER A N 1
ATOM 654 C CA . SER A 1 85 ? 2.919 -6.073 -0.052 1.00 91.38 85 SER A CA 1
ATOM 655 C C . SER A 1 85 ? 2.436 -7.502 -0.306 1.00 91.38 85 SER A C 1
ATOM 657 O O . SER A 1 85 ? 1.308 -7.818 0.067 1.00 91.38 85 SER A O 1
ATOM 659 N N . ALA A 1 86 ? 3.294 -8.398 -0.808 1.00 91.19 86 ALA A N 1
ATOM 660 C CA . ALA A 1 86 ? 2.992 -9.826 -0.942 1.00 91.19 86 ALA A CA 1
ATOM 661 C C . ALA A 1 86 ? 2.713 -10.502 0.407 1.00 91.19 86 ALA A C 1
ATOM 663 O O . ALA A 1 86 ? 1.741 -11.251 0.547 1.00 91.19 86 ALA A O 1
ATOM 664 N N . LEU A 1 87 ? 3.532 -10.210 1.423 1.00 87.81 87 LEU A N 1
ATOM 665 C CA . LEU A 1 87 ? 3.311 -10.708 2.776 1.00 87.81 87 L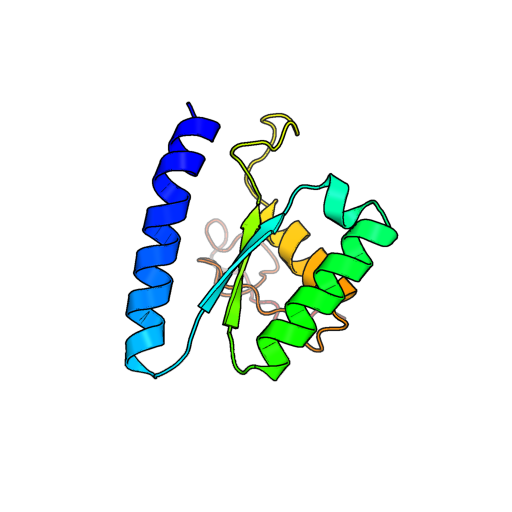EU A CA 1
ATOM 666 C C . LEU A 1 87 ? 1.990 -10.183 3.325 1.00 87.81 87 LEU A C 1
ATOM 668 O O . LEU A 1 87 ? 1.171 -10.987 3.751 1.00 87.81 87 LEU A O 1
ATOM 672 N N . VAL A 1 88 ? 1.743 -8.874 3.280 1.00 89.00 88 VAL A N 1
ATOM 673 C CA . VAL A 1 88 ? 0.481 -8.285 3.745 1.00 89.00 88 VAL A CA 1
ATOM 674 C C . VAL A 1 88 ? -0.710 -8.911 3.026 1.00 89.00 88 VAL A C 1
ATOM 676 O O . VAL A 1 88 ? -1.631 -9.348 3.707 1.00 89.00 88 VAL A O 1
ATOM 679 N N . ALA A 1 89 ? -0.679 -9.010 1.694 1.00 92.56 89 ALA A N 1
ATOM 680 C CA . ALA A 1 89 ? -1.756 -9.589 0.894 1.00 92.56 89 ALA A CA 1
ATOM 681 C C . ALA A 1 89 ? -2.072 -11.028 1.326 1.00 92.56 89 ALA A C 1
ATOM 683 O O . ALA A 1 89 ? -3.217 -11.333 1.648 1.00 92.56 89 ALA A O 1
ATOM 684 N N . SER A 1 90 ? -1.053 -11.886 1.450 1.00 89.12 90 SER A N 1
ATOM 685 C CA . SER A 1 90 ? -1.223 -13.258 1.952 1.00 89.12 90 SER A CA 1
AT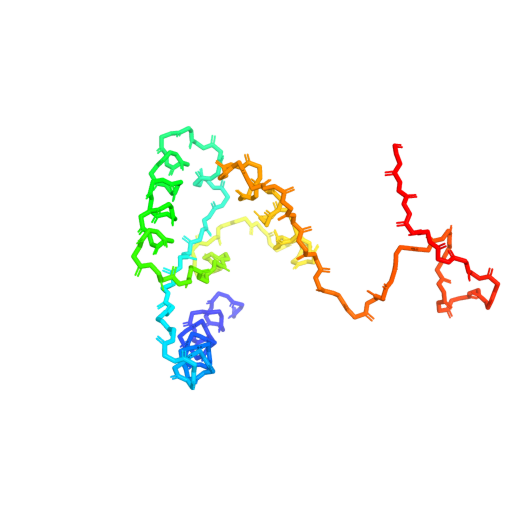OM 686 C C . SER A 1 90 ? -1.793 -13.302 3.372 1.00 89.12 90 SER A C 1
ATOM 688 O O . SER A 1 90 ? -2.532 -14.212 3.727 1.00 89.12 90 SER A O 1
ATOM 690 N N . LYS A 1 91 ? -1.415 -12.340 4.207 1.00 84.25 91 LYS A N 1
ATOM 691 C CA . LYS A 1 91 ? -1.746 -12.276 5.629 1.00 84.25 91 LYS A CA 1
ATOM 692 C C . LYS A 1 91 ? -3.152 -11.721 5.885 1.00 84.25 91 LYS A C 1
ATOM 694 O O . LYS A 1 91 ? -3.806 -12.108 6.847 1.00 84.25 91 LYS A O 1
ATOM 699 N N . ILE A 1 92 ? -3.664 -10.849 5.034 1.00 87.44 92 ILE A N 1
ATOM 700 C CA . ILE A 1 92 ? -5.048 -10.368 5.144 1.00 87.44 92 ILE A CA 1
ATOM 701 C C . ILE A 1 92 ? -6.029 -11.197 4.306 1.00 87.44 92 ILE A C 1
ATOM 703 O O . ILE A 1 92 ? -7.181 -10.799 4.189 1.00 87.44 92 ILE A O 1
ATOM 707 N N . ASP A 1 93 ? -5.577 -12.328 3.752 1.00 90.00 93 ASP A N 1
ATOM 708 C CA . ASP A 1 93 ? -6.330 -13.164 2.810 1.00 90.00 93 ASP A CA 1
ATOM 709 C C . ASP A 1 93 ? -6.881 -12.342 1.626 1.00 90.00 93 ASP A C 1
ATOM 711 O O . ASP A 1 93 ? -8.047 -12.456 1.259 1.00 90.00 93 ASP A O 1
ATOM 715 N N . ALA A 1 94 ? -6.050 -11.465 1.051 1.00 93.75 94 ALA A N 1
ATOM 716 C CA . ALA A 1 94 ? -6.438 -10.661 -0.103 1.00 93.75 94 ALA A CA 1
ATOM 717 C C . ALA A 1 94 ? -6.632 -11.537 -1.350 1.00 93.75 94 ALA A C 1
ATOM 719 O O . ALA A 1 94 ? -5.783 -12.371 -1.664 1.00 93.75 94 ALA A O 1
ATOM 720 N N . ASP A 1 95 ? -7.698 -11.274 -2.108 1.00 95.62 95 ASP A N 1
ATOM 721 C CA . ASP A 1 95 ? -7.984 -11.983 -3.361 1.00 95.62 95 ASP A CA 1
ATOM 722 C C . ASP A 1 95 ? -6.986 -11.642 -4.483 1.00 95.62 95 ASP A C 1
ATOM 724 O O . ASP A 1 95 ? -6.742 -12.451 -5.377 1.00 95.62 95 ASP A O 1
ATOM 728 N N . LEU A 1 96 ? -6.421 -10.428 -4.460 1.00 96.50 96 LEU A N 1
ATOM 729 C CA . LEU A 1 96 ? -5.538 -9.912 -5.504 1.00 96.50 96 LEU A CA 1
ATOM 730 C C . LEU A 1 96 ? -4.518 -8.917 -4.939 1.00 96.50 9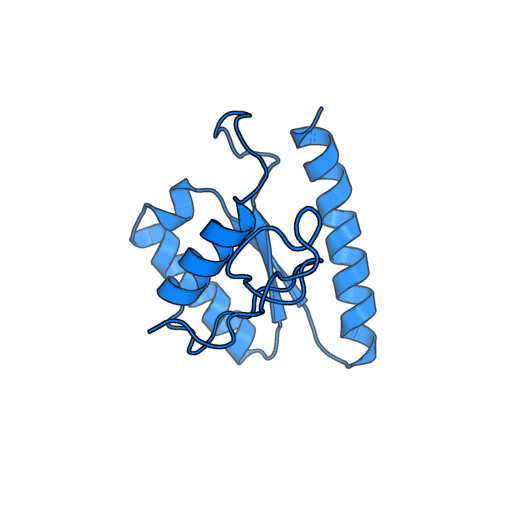6 LEU A C 1
ATOM 732 O O . LEU A 1 96 ? -4.869 -8.005 -4.190 1.00 96.50 96 LEU A O 1
ATOM 736 N N . LEU A 1 97 ? -3.265 -9.050 -5.378 1.00 95.88 97 LEU A N 1
ATOM 737 C CA . LEU A 1 97 ? -2.226 -8.033 -5.230 1.00 95.88 97 LEU A CA 1
ATOM 738 C C . LEU A 1 97 ? -1.941 -7.406 -6.596 1.00 95.88 97 LEU A C 1
ATOM 740 O O . LEU A 1 97 ? -1.560 -8.104 -7.534 1.00 95.88 97 LEU A O 1
ATOM 744 N N . ILE A 1 98 ? -2.109 -6.088 -6.696 1.00 95.75 98 ILE A N 1
ATOM 745 C CA . ILE A 1 98 ? -1.792 -5.318 -7.902 1.00 95.75 98 ILE A CA 1
ATOM 746 C C . ILE A 1 98 ? -0.476 -4.577 -7.669 1.00 95.75 98 ILE A C 1
ATOM 748 O O . ILE A 1 98 ? -0.406 -3.687 -6.822 1.00 95.75 98 ILE A O 1
ATOM 752 N N . MET A 1 99 ? 0.548 -4.932 -8.444 1.00 93.00 99 MET A N 1
ATOM 753 C CA . MET A 1 99 ? 1.856 -4.275 -8.436 1.00 93.00 99 MET A CA 1
ATOM 754 C C . MET A 1 99 ? 1.894 -3.203 -9.525 1.00 93.00 99 MET A C 1
ATOM 756 O O . MET A 1 99 ? 1.739 -3.516 -10.704 1.00 93.00 99 MET A O 1
ATOM 760 N N . LEU A 1 100 ? 2.089 -1.942 -9.140 1.00 93.12 100 LEU A N 1
ATOM 761 C CA . LEU A 1 100 ? 2.249 -0.832 -10.081 1.00 93.12 100 LEU A CA 1
ATOM 762 C C . LEU A 1 100 ? 3.740 -0.526 -10.241 1.00 93.12 100 LEU A C 1
ATOM 764 O O . LEU A 1 100 ? 4.409 -0.200 -9.263 1.00 93.12 100 LEU A O 1
ATOM 768 N N . SER A 1 101 ? 4.245 -0.631 -11.468 1.00 90.38 101 SER A N 1
ATOM 769 C CA . SER A 1 101 ? 5.654 -0.432 -11.816 1.00 90.38 101 SER A CA 1
ATOM 770 C C . SER A 1 101 ? 5.776 0.493 -13.031 1.00 90.38 101 SER A C 1
ATOM 772 O O . SER A 1 101 ? 4.812 0.723 -13.760 1.00 90.38 101 SER A O 1
ATOM 774 N N . ASP A 1 102 ? 6.967 1.054 -13.222 1.00 89.06 102 ASP A N 1
ATOM 775 C CA . ASP A 1 102 ? 7.388 1.733 -14.448 1.00 89.06 102 ASP A CA 1
ATOM 776 C C . ASP A 1 102 ? 7.615 0.761 -15.620 1.00 89.06 102 ASP A C 1
ATOM 778 O O . ASP A 1 102 ? 7.685 1.190 -16.772 1.00 89.06 102 ASP A O 1
ATOM 782 N N . ILE A 1 103 ? 7.690 -0.542 -15.336 1.00 87.06 103 ILE A N 1
ATOM 783 C CA . ILE A 1 103 ? 7.632 -1.621 -16.320 1.00 87.06 103 ILE A CA 1
ATOM 784 C C . ILE A 1 103 ? 6.169 -2.065 -16.468 1.00 87.06 103 ILE A C 1
ATOM 786 O O . ILE A 1 103 ? 5.497 -2.381 -15.489 1.00 87.06 103 ILE A O 1
ATOM 790 N N . ASP A 1 104 ? 5.673 -2.105 -17.703 1.00 89.62 104 ASP A N 1
ATOM 791 C CA . ASP A 1 104 ? 4.260 -2.332 -18.033 1.00 89.62 104 ASP A CA 1
ATOM 792 C C . ASP A 1 104 ? 3.841 -3.812 -18.080 1.00 89.62 104 ASP A C 1
ATOM 794 O O . ASP A 1 104 ? 2.651 -4.125 -18.009 1.00 89.62 104 ASP A O 1
ATOM 798 N N . ALA A 1 105 ? 4.803 -4.729 -18.186 1.00 92.50 105 ALA A N 1
ATOM 799 C CA . ALA A 1 105 ? 4.573 -6.168 -18.182 1.00 92.50 105 ALA A CA 1
ATOM 800 C C . ALA A 1 105 ? 5.813 -6.941 -17.713 1.00 92.50 105 ALA A C 1
ATOM 802 O O . ALA A 1 105 ? 6.938 -6.443 -17.723 1.00 92.50 105 ALA A O 1
ATOM 803 N N . LEU A 1 106 ? 5.624 -8.212 -17.364 1.00 94.12 106 LEU A N 1
ATOM 804 C CA . LEU A 1 106 ? 6.734 -9.158 -17.326 1.00 94.12 106 LEU A CA 1
ATOM 805 C C . LEU A 1 106 ? 7.128 -9.501 -18.771 1.00 94.12 106 LEU A C 1
ATOM 807 O O . LEU A 1 106 ? 6.248 -9.741 -19.588 1.00 94.12 106 LEU A O 1
ATOM 811 N N . TYR A 1 107 ? 8.419 -9.555 -19.094 1.00 96.12 107 TYR A N 1
ATOM 812 C CA . TYR A 1 107 ? 8.909 -9.910 -20.434 1.00 96.12 107 TYR A CA 1
ATOM 813 C C . TYR A 1 107 ? 9.765 -11.178 -20.392 1.00 96.12 107 TYR A C 1
ATOM 815 O O . TYR A 1 107 ? 10.384 -11.487 -19.375 1.00 96.12 107 TYR A O 1
ATOM 823 N N . ASP A 1 108 ? 9.842 -11.890 -21.517 1.00 97.06 108 ASP A N 1
ATOM 824 C CA . ASP A 1 108 ? 10.701 -13.073 -21.682 1.00 97.06 108 ASP A CA 1
ATOM 825 C C . ASP A 1 108 ? 12.211 -12.757 -21.634 1.00 97.06 108 ASP A C 1
ATOM 827 O O . ASP A 1 108 ? 13.033 -13.623 -21.332 1.00 97.06 108 ASP A O 1
ATOM 831 N N . LYS A 1 109 ? 12.579 -11.506 -21.919 1.00 96.81 109 LYS A N 1
ATOM 832 C CA . LYS A 1 109 ? 13.934 -10.946 -21.844 1.00 96.81 109 LYS A CA 1
ATOM 833 C C . LYS A 1 109 ? 13.858 -9.435 -21.611 1.00 96.81 109 LYS A C 1
ATOM 835 O O . LYS A 1 109 ? 12.798 -8.834 -21.731 1.00 96.81 109 LYS A O 1
ATOM 840 N N . ASN A 1 110 ? 14.985 -8.794 -21.297 1.00 95.38 110 ASN A N 1
ATOM 841 C CA . ASN A 1 110 ? 15.008 -7.356 -21.003 1.00 95.38 110 ASN A CA 1
ATOM 842 C C . ASN A 1 110 ? 14.609 -6.507 -22.241 1.00 95.38 110 ASN A C 1
ATOM 844 O O . ASN A 1 110 ? 15.399 -6.441 -23.191 1.00 95.38 110 ASN A O 1
ATOM 848 N N . PRO A 1 111 ? 13.463 -5.795 -22.219 1.00 94.38 111 PRO A N 1
ATOM 849 C CA . PRO A 1 111 ? 12.959 -5.051 -23.377 1.00 94.38 111 PRO A CA 1
ATOM 850 C C . PRO A 1 111 ? 13.798 -3.813 -23.726 1.00 94.38 111 PRO A C 1
ATOM 852 O O . PRO A 1 111 ? 13.759 -3.343 -24.857 1.00 94.38 111 PRO A O 1
ATOM 855 N N . GLN A 1 112 ? 14.620 -3.308 -22.799 1.00 94.00 112 GLN A N 1
ATOM 856 C CA . GLN A 1 112 ? 15.542 -2.197 -23.070 1.00 94.00 112 GLN A CA 1
ATOM 857 C C . GLN A 1 112 ? 16.785 -2.640 -23.857 1.00 94.00 112 GLN A C 1
ATOM 859 O O . GLN A 1 112 ? 17.475 -1.808 -24.441 1.00 94.00 112 GLN A O 1
ATOM 864 N N . LYS A 1 113 ? 17.105 -3.942 -23.851 1.00 96.88 113 LYS A N 1
ATOM 865 C CA . LYS A 1 113 ? 18.277 -4.505 -24.544 1.00 96.88 113 LYS A CA 1
ATOM 866 C C . LYS A 1 113 ? 17.914 -5.238 -25.832 1.00 96.88 113 LYS A C 1
ATOM 868 O O . LYS A 1 113 ? 18.754 -5.343 -26.721 1.00 96.88 113 LYS A O 1
ATOM 873 N N . PHE A 1 114 ? 16.693 -5.754 -25.921 1.00 97.00 114 PHE A N 1
ATOM 874 C CA . PHE A 1 114 ? 16.257 -6.624 -27.003 1.00 97.00 114 PHE A CA 1
ATOM 875 C C . PHE A 1 114 ? 14.932 -6.123 -27.577 1.00 97.00 114 PHE A C 1
ATOM 877 O O . PHE A 1 114 ? 13.896 -6.207 -26.923 1.00 97.00 114 PHE A O 1
ATOM 884 N N . ALA A 1 115 ? 14.961 -5.632 -28.817 1.00 95.31 115 ALA A N 1
ATOM 885 C CA . ALA A 1 115 ? 13.770 -5.121 -29.501 1.00 95.31 115 ALA A CA 1
ATOM 886 C C . ALA A 1 115 ? 12.730 -6.215 -29.817 1.00 95.31 115 ALA A C 1
ATOM 888 O O . ALA A 1 115 ? 11.584 -5.903 -30.121 1.00 95.31 115 ALA A O 1
ATOM 889 N N . ASP A 1 116 ? 13.125 -7.490 -29.761 1.00 97.31 116 ASP A N 1
ATOM 890 C CA . ASP A 1 116 ? 12.254 -8.650 -29.956 1.00 97.31 116 ASP A CA 1
ATOM 891 C C . ASP A 1 116 ? 11.681 -9.212 -28.640 1.00 97.31 116 ASP A C 1
ATOM 893 O O . ASP A 1 116 ? 11.092 -10.294 -28.662 1.00 97.31 116 ASP A O 1
ATOM 897 N N . ALA A 1 117 ? 11.864 -8.522 -27.506 1.00 97.56 117 ALA A N 1
ATOM 898 C CA . ALA A 1 117 ? 11.288 -8.919 -26.222 1.00 97.56 117 ALA A CA 1
ATOM 899 C C . ALA A 1 117 ? 9.757 -8.994 -26.297 1.00 97.56 117 ALA A C 1
ATOM 901 O O . ALA A 1 117 ? 9.102 -8.113 -26.858 1.00 97.56 117 ALA A O 1
ATOM 902 N N . ARG A 1 118 ? 9.182 -10.050 -25.717 1.00 97.31 118 ARG A N 1
ATOM 903 C CA . ARG A 1 118 ? 7.739 -10.317 -25.767 1.00 97.31 118 ARG A CA 1
ATOM 904 C C . ARG A 1 118 ? 7.129 -10.255 -24.368 1.00 97.31 118 ARG A C 1
ATOM 906 O O . ARG A 1 118 ? 7.690 -10.862 -23.452 1.00 97.31 118 ARG A O 1
ATOM 913 N N . PRO A 1 119 ? 5.987 -9.566 -24.194 1.00 96.69 119 PRO A N 1
ATOM 914 C CA . PRO A 1 119 ? 5.302 -9.533 -22.912 1.00 96.69 119 PRO A CA 1
ATOM 915 C C . PRO A 1 119 ? 4.709 -10.907 -22.575 1.00 96.69 119 PRO A C 1
ATOM 917 O O . PRO A 1 119 ? 4.189 -11.624 -23.434 1.00 96.69 119 PRO A O 1
ATOM 920 N N . ILE A 1 120 ? 4.773 -11.257 -21.297 1.00 96.75 120 ILE A N 1
ATOM 921 C CA . ILE A 1 120 ? 4.187 -12.440 -20.679 1.00 96.75 120 ILE A CA 1
ATOM 922 C C . ILE A 1 120 ? 2.945 -11.973 -19.922 1.00 96.75 120 ILE A C 1
ATOM 924 O O . ILE A 1 120 ? 3.039 -11.325 -18.882 1.00 96.75 120 ILE A O 1
ATOM 928 N N . HIS A 1 121 ? 1.768 -12.300 -20.453 1.00 93.62 121 HIS A N 1
ATOM 929 C CA . HIS A 1 121 ? 0.493 -11.863 -19.875 1.00 93.62 121 HIS A CA 1
ATOM 930 C C . HIS A 1 121 ? -0.008 -12.758 -18.733 1.00 93.62 121 HIS A C 1
ATOM 932 O O . HIS A 1 121 ? -0.831 -12.318 -17.935 1.00 93.62 121 HIS A O 1
ATOM 938 N N . ALA A 1 122 ? 0.462 -14.005 -18.660 1.00 94.50 122 ALA A N 1
ATOM 939 C CA . ALA A 1 122 ? 0.096 -14.953 -17.616 1.00 94.50 122 ALA A CA 1
ATOM 940 C C . ALA A 1 122 ? 1.250 -15.922 -17.338 1.00 94.50 122 ALA A C 1
ATOM 942 O O . ALA A 1 122 ? 1.939 -16.361 -18.260 1.00 94.50 122 ALA A O 1
ATOM 943 N N . VAL A 1 123 ? 1.421 -16.263 -16.064 1.00 91.25 123 VAL A N 1
ATOM 944 C CA . VAL A 1 123 ? 2.341 -17.291 -15.572 1.00 91.25 123 VAL A CA 1
ATOM 945 C C . VAL A 1 123 ? 1.501 -18.236 -14.715 1.00 91.25 123 VAL A C 1
ATOM 947 O O . VAL A 1 123 ? 0.751 -17.762 -13.862 1.00 91.25 123 VAL A O 1
ATOM 950 N N . PHE A 1 124 ? 1.584 -19.536 -14.990 1.00 85.12 124 PHE A N 1
ATOM 951 C CA . PHE A 1 124 ? 0.836 -20.591 -14.301 1.00 85.12 124 PHE A CA 1
ATOM 952 C C . PHE A 1 124 ? 1.782 -21.482 -13.502 1.00 85.12 124 PHE A C 1
ATOM 954 O O . PHE A 1 124 ? 2.918 -21.697 -13.988 1.00 85.12 124 PHE A O 1
#

Organism: NCBI:txid412755

Foldseek 3Di:
DQLVCCVVVVVVVVVVVQVVCVVVVEAEDEDEDEPVCLVDPVSLVVVLVVCVVCVVVRYHYDYDYNSNPHPPDPDDPPCPVVVVQVSNCVSNVNPDDDDDDPDPADWPDDCVVDVPIDGDPDDD

Secondary structure (DSSP, 8-state):
-HHHHHHHHHHHHHHHHHHHHHTTT-EEEEEEE-HHHHHSHHHHHHHHHHHHHHHHTTEEEEEEE-TTT--S-SS--SSHHHHHHHHHHHHTT-S------SS-SEESS-TTT-TT--EE----

Radius of gyration: 17.26 Å; chains: 1; bounding box: 37×36×48 Å

pLDDT: mean 88.67, std 13.11, range [40.97, 98.56]